Protein AF-A0A820MG42-F1 (afdb_monomer_lite)

pLDDT: mean 81.44, std 21.07, range [36.09, 97.75]

InterPro domains:
  IPR041491 TRPM, SLOG domain [PF18139] (10-68)
  IPR050927 Transient receptor potential cation channel M [PTHR13800] (17-68)

Organism: NCBI:txid433720

Structure (mmCIF, N/CA/C/O backbone):
data_AF-A0A820MG42-F1
#
_entry.id   AF-A0A820MG42-F1
#
loop_
_atom_site.group_PDB
_atom_site.id
_atom_site.type_symbol
_atom_site.label_atom_id
_atom_site.label_alt_id
_atom_site.label_comp_id
_atom_site.label_asym_id
_atom_site.label_entity_id
_atom_site.label_seq_id
_atom_site.pdbx_PDB_ins_code
_atom_site.Cartn_x
_atom_site.Cartn_y
_atom_site.Cartn_z
_atom_site.occupancy
_atom_site.B_iso_or_equiv
_atom_site.auth_seq_id
_atom_site.auth_comp_id
_atom_site.auth_asym_id
_atom_site.auth_atom_id
_atom_site.pdbx_PDB_model_num
ATOM 1 N N . ILE A 1 1 ? -1.050 43.972 -2.495 1.00 36.66 1 ILE A N 1
ATOM 2 C CA . ILE A 1 1 ? -0.689 42.807 -1.653 1.00 36.66 1 ILE A CA 1
ATOM 3 C C . ILE A 1 1 ? -0.745 41.590 -2.565 1.00 36.66 1 ILE A C 1
ATOM 5 O O . ILE A 1 1 ? -1.830 41.160 -2.926 1.00 36.66 1 ILE A O 1
ATOM 9 N N . LEU A 1 2 ? 0.410 41.155 -3.073 1.00 36.19 2 LEU A N 1
ATOM 10 C CA . LEU A 1 2 ? 0.526 39.995 -3.958 1.00 36.19 2 LEU A CA 1
ATOM 11 C C . LEU A 1 2 ? 0.452 38.733 -3.092 1.00 36.19 2 LEU A C 1
ATOM 13 O O . LEU A 1 2 ? 1.365 38.470 -2.316 1.00 36.19 2 LEU A O 1
ATOM 17 N N . SER A 1 3 ? -0.649 37.986 -3.193 1.00 36.09 3 SER A N 1
ATOM 18 C CA . SER A 1 3 ? -0.762 36.651 -2.603 1.00 36.09 3 SER A CA 1
ATOM 19 C C . SER A 1 3 ? -0.004 35.673 -3.497 1.00 36.09 3 SER A C 1
ATOM 21 O O . SER A 1 3 ? -0.539 35.156 -4.475 1.00 36.09 3 SER A O 1
ATOM 23 N N . THR A 1 4 ? 1.280 35.470 -3.217 1.00 46.28 4 THR A N 1
ATOM 24 C CA . THR A 1 4 ? 2.056 34.390 -3.829 1.00 46.28 4 THR A CA 1
ATOM 25 C C . THR A 1 4 ? 1.738 33.100 -3.086 1.00 46.28 4 THR A C 1
ATOM 27 O O . THR A 1 4 ? 2.458 32.700 -2.171 1.00 46.28 4 THR A O 1
ATOM 30 N N . SER A 1 5 ? 0.634 32.451 -3.451 1.00 47.56 5 SER A N 1
ATOM 31 C CA . SER A 1 5 ? 0.454 31.037 -3.130 1.00 47.56 5 SER A CA 1
ATOM 32 C C . SER A 1 5 ? 1.536 30.257 -3.886 1.00 47.56 5 SER A C 1
ATOM 34 O O . SER A 1 5 ? 1.683 30.473 -5.093 1.00 47.56 5 SER A O 1
ATOM 36 N N . PRO A 1 6 ? 2.340 29.408 -3.223 1.00 43.53 6 PRO A N 1
ATOM 37 C CA . PRO A 1 6 ? 3.379 28.659 -3.910 1.00 43.53 6 PRO A CA 1
ATOM 38 C C . PRO A 1 6 ? 2.719 27.779 -4.971 1.00 43.53 6 PRO A C 1
ATOM 40 O O . PRO A 1 6 ? 1.871 26.943 -4.660 1.00 43.53 6 PRO A O 1
ATOM 43 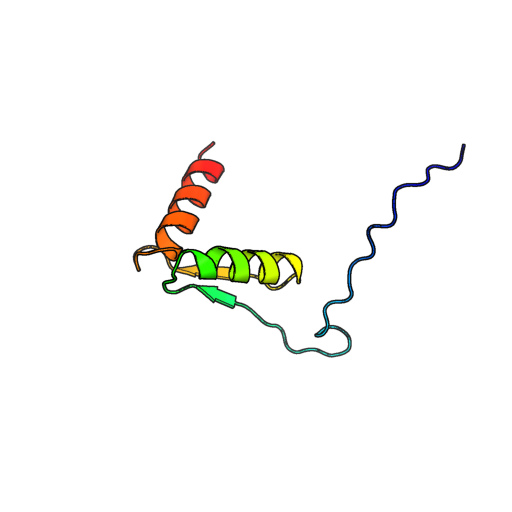N N . LEU A 1 7 ? 3.094 27.998 -6.232 1.00 44.66 7 LEU A N 1
ATOM 44 C CA . LEU A 1 7 ? 2.772 27.105 -7.335 1.00 44.66 7 LEU A CA 1
ATOM 45 C C . LEU A 1 7 ? 3.477 25.778 -7.046 1.00 44.66 7 LEU A C 1
ATOM 47 O O . LEU A 1 7 ? 4.639 25.584 -7.401 1.00 44.66 7 LEU A O 1
ATOM 51 N N . ILE A 1 8 ? 2.785 24.875 -6.352 1.00 48.19 8 ILE A N 1
ATOM 52 C CA . ILE A 1 8 ? 3.125 23.457 -6.351 1.00 48.19 8 ILE A CA 1
ATOM 53 C C . ILE A 1 8 ? 3.016 23.046 -7.815 1.00 48.19 8 ILE A C 1
ATOM 55 O O . ILE A 1 8 ? 1.916 22.915 -8.351 1.00 48.19 8 ILE A O 1
ATOM 59 N N . SER A 1 9 ? 4.166 22.942 -8.482 1.00 43.47 9 SER A N 1
ATOM 60 C CA . SER A 1 9 ? 4.256 22.389 -9.824 1.00 43.47 9 SER A CA 1
ATOM 61 C C . SER A 1 9 ? 3.669 20.987 -9.747 1.00 43.47 9 SER A C 1
ATOM 63 O O . SER A 1 9 ? 4.294 20.079 -9.193 1.00 43.47 9 SER A O 1
ATOM 65 N N . ARG A 1 10 ? 2.427 20.828 -10.223 1.00 48.78 10 ARG A N 1
ATOM 66 C CA . ARG A 1 10 ? 1.860 19.515 -10.509 1.00 48.78 10 ARG A CA 1
ATOM 67 C C . ARG A 1 10 ? 2.802 18.910 -11.531 1.00 48.78 10 ARG A C 1
ATOM 69 O O . ARG A 1 10 ? 2.775 19.296 -12.696 1.00 48.78 10 ARG A O 1
ATOM 76 N N . LYS A 1 11 ? 3.705 18.049 -11.064 1.00 46.56 11 LYS A N 1
ATOM 77 C CA . LYS A 1 11 ? 4.582 17.273 -11.929 1.00 46.56 11 LYS A CA 1
ATOM 78 C C . LYS A 1 11 ? 3.634 16.555 -12.876 1.00 46.56 11 LYS A C 1
ATOM 80 O O . LYS A 1 11 ? 2.830 15.755 -12.404 1.00 46.56 11 LYS A O 1
ATOM 85 N N . SER A 1 12 ? 3.646 16.945 -14.151 1.00 53.25 12 SER A N 1
ATOM 86 C CA . SER A 1 12 ? 2.753 16.360 -15.139 1.00 53.25 12 SER A CA 1
ATOM 87 C C . SER A 1 12 ? 2.897 14.853 -15.029 1.00 53.25 12 SER A C 1
ATOM 89 O O . SER A 1 1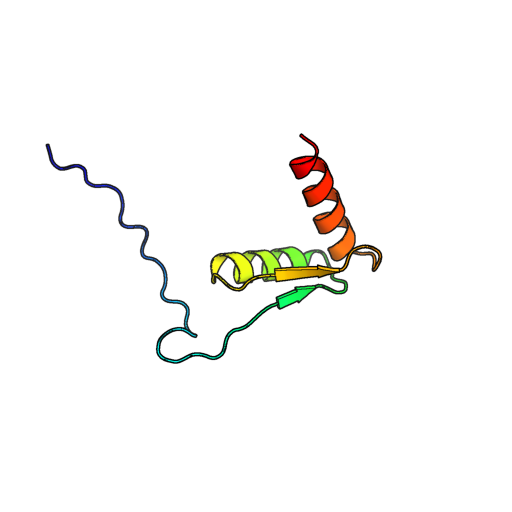2 ? 4.010 14.314 -14.978 1.00 53.25 12 SER A O 1
ATOM 91 N N . ASN A 1 13 ? 1.764 14.183 -14.869 1.00 54.16 13 ASN A N 1
ATOM 92 C CA . ASN A 1 13 ? 1.737 12.743 -14.906 1.00 54.16 13 ASN A CA 1
ATOM 93 C C . ASN A 1 13 ? 2.400 12.340 -16.247 1.00 54.16 13 ASN A C 1
ATOM 95 O O . ASN A 1 13 ? 1.961 12.810 -17.297 1.00 54.16 13 ASN A O 1
ATOM 99 N N . PRO A 1 14 ? 3.469 11.516 -16.261 1.00 53.91 14 PRO A N 1
ATOM 100 C CA . PRO A 1 14 ? 4.138 11.122 -17.508 1.00 53.91 14 PRO A CA 1
ATOM 101 C C . PRO A 1 14 ? 3.214 10.349 -18.464 1.00 53.91 14 PRO A C 1
ATOM 103 O O . PRO A 1 14 ? 3.592 10.062 -19.595 1.00 53.91 14 PRO A O 1
ATOM 106 N N . TRP A 1 15 ? 2.009 10.018 -18.007 1.00 55.19 15 TRP A N 1
ATOM 107 C CA . TRP A 1 15 ? 0.962 9.329 -18.738 1.00 55.19 15 TRP A CA 1
ATOM 108 C C . TRP A 1 15 ? -0.163 10.264 -19.210 1.00 55.19 15 TRP A C 1
ATOM 110 O O . TRP A 1 15 ? -1.146 9.770 -19.743 1.00 55.19 15 TRP A O 1
ATOM 120 N N . SER A 1 16 ? -0.077 11.586 -19.027 1.00 54.56 16 SER A N 1
ATOM 121 C CA . SER A 1 16 ? -1.155 12.517 -19.387 1.00 54.56 16 SER A CA 1
ATOM 122 C C . SER A 1 16 ? -0.742 13.477 -20.500 1.00 54.56 16 SER A C 1
ATOM 124 O O . SER A 1 16 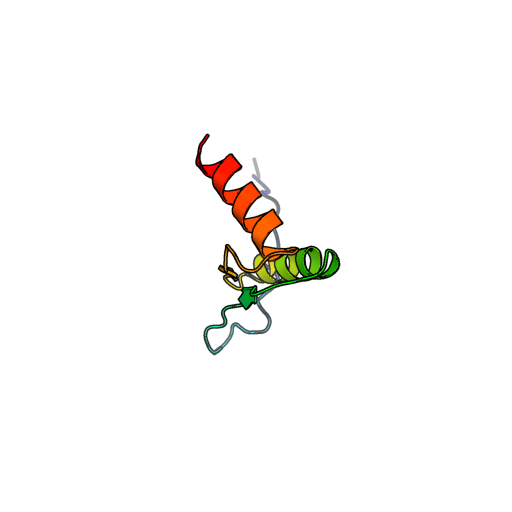? -0.360 14.606 -20.213 1.00 54.56 16 SER A O 1
ATOM 126 N N . GLU A 1 17 ? -0.876 13.019 -21.747 1.00 55.47 17 GLU A N 1
ATOM 127 C CA . GLU A 1 17 ? -1.296 13.883 -22.869 1.00 55.47 17 GLU A CA 1
ATOM 128 C C . GLU A 1 17 ? -2.361 13.202 -23.755 1.00 55.47 17 GLU A C 1
ATOM 130 O O . GLU A 1 17 ? -3.229 13.897 -24.260 1.00 55.47 17 GLU A O 1
ATOM 135 N N . ASP A 1 18 ? -2.401 11.861 -23.825 1.00 58.56 18 ASP A N 1
ATOM 136 C CA . ASP A 1 18 ? -3.489 11.062 -24.443 1.00 58.56 18 ASP A CA 1
ATOM 137 C C . ASP A 1 18 ? -3.501 9.618 -23.867 1.00 58.56 18 ASP A C 1
ATOM 139 O O . ASP A 1 18 ? -3.465 8.606 -24.569 1.00 58.56 18 ASP A O 1
ATOM 143 N N . GLY A 1 19 ? -3.387 9.495 -22.541 1.00 68.31 19 GLY A N 1
ATOM 144 C CA . GLY A 1 19 ? -3.034 8.230 -21.889 1.00 68.31 19 GLY A CA 1
ATOM 145 C C . GLY A 1 19 ? -4.200 7.332 -21.492 1.00 68.31 19 GLY A C 1
ATOM 146 O O . GLY A 1 19 ? -5.273 7.784 -21.096 1.00 68.31 19 GLY A O 1
ATOM 147 N N . PHE A 1 20 ? -3.943 6.023 -21.517 1.00 78.94 20 PHE A N 1
ATOM 148 C CA . PHE A 1 20 ? -4.849 5.012 -20.980 1.00 78.94 20 PHE A CA 1
ATOM 149 C C . PHE A 1 20 ? -5.019 5.171 -19.459 1.00 78.94 20 PHE A C 1
ATOM 151 O O . PHE A 1 20 ? -4.026 5.384 -18.754 1.00 78.94 20 PHE A O 1
ATOM 158 N N . PRO A 1 21 ? -6.244 5.017 -18.919 1.00 83.19 21 PRO A N 1
ATOM 159 C CA . PRO A 1 21 ? -6.454 5.049 -17.480 1.00 83.19 21 PRO A CA 1
ATOM 160 C C . PRO A 1 21 ? -5.712 3.882 -16.825 1.00 83.19 21 PRO A C 1
ATOM 162 O O . PRO A 1 21 ? -5.861 2.726 -17.222 1.00 83.19 21 PRO A O 1
ATOM 165 N N . MET A 1 22 ? -4.919 4.191 -15.803 1.00 85.81 22 MET A N 1
ATOM 166 C CA . MET A 1 22 ? -4.173 3.198 -15.037 1.00 85.81 22 MET A CA 1
ATOM 167 C C . MET A 1 22 ? -4.663 3.135 -13.603 1.00 85.81 22 MET A C 1
ATOM 169 O O . MET A 1 22 ? -4.997 4.149 -12.999 1.00 85.81 22 MET A O 1
ATOM 173 N N . VAL A 1 23 ? -4.644 1.926 -13.052 1.00 93.88 23 VAL A N 1
ATOM 174 C CA . VAL A 1 23 ? -4.957 1.645 -11.653 1.00 93.88 23 VAL A CA 1
ATOM 175 C C . VAL A 1 23 ? -3.909 0.676 -11.122 1.00 93.88 23 VAL A C 1
ATOM 177 O O . VAL A 1 23 ? -3.534 -0.284 -11.795 1.00 93.88 23 VAL A O 1
ATOM 180 N N . CYS A 1 24 ? -3.426 0.918 -9.908 1.00 94.56 24 CYS A N 1
ATOM 181 C CA . CYS A 1 24 ? -2.542 0.003 -9.197 1.00 94.56 24 CYS A CA 1
ATOM 182 C C . CYS A 1 24 ? -3.376 -0.909 -8.292 1.00 94.56 24 CYS A C 1
ATOM 184 O O . CYS A 1 24 ? -4.216 -0.420 -7.548 1.00 94.56 24 CYS A O 1
ATOM 186 N N . THR A 1 25 ? -3.154 -2.224 -8.325 1.00 97.25 25 THR A N 1
ATOM 187 C CA . THR A 1 25 ? -3.800 -3.154 -7.384 1.00 97.25 25 THR A CA 1
ATOM 188 C C . THR A 1 25 ? -2.752 -3.798 -6.489 1.00 97.25 25 THR A C 1
ATOM 190 O O . THR A 1 25 ? -1.830 -4.449 -6.981 1.00 97.25 25 THR A O 1
ATOM 193 N N . LEU A 1 26 ? -2.902 -3.637 -5.175 1.00 97.75 26 LEU A N 1
ATOM 194 C CA . LEU A 1 26 ? -2.073 -4.291 -4.172 1.00 97.75 26 LEU A CA 1
ATOM 195 C C . LEU A 1 26 ? -2.781 -5.546 -3.659 1.00 97.75 26 LEU A C 1
ATOM 197 O O . LEU A 1 26 ? -3.767 -5.455 -2.930 1.00 97.75 26 LEU A O 1
ATOM 201 N N . VAL A 1 27 ? -2.257 -6.716 -4.027 1.00 96.69 27 VAL A N 1
ATOM 202 C CA . VAL A 1 27 ? -2.745 -8.004 -3.516 1.00 96.69 27 VAL A CA 1
ATOM 203 C C . VAL A 1 27 ? -2.026 -8.354 -2.221 1.00 96.69 27 VAL A C 1
ATOM 205 O O . VAL A 1 27 ? -2.660 -8.453 -1.195 1.00 96.69 27 VAL A O 1
ATOM 208 N N . ARG A 1 28 ? -0.700 -8.499 -2.237 1.00 96.00 28 ARG A N 1
ATOM 209 C CA . ARG A 1 28 ? 0.174 -8.650 -1.057 1.00 96.00 28 ARG A CA 1
ATOM 210 C C . ARG A 1 28 ? 1.271 -7.594 -1.135 1.00 96.00 28 ARG A C 1
ATOM 212 O O . ARG A 1 28 ? 1.277 -6.784 -2.051 1.00 96.00 28 ARG A O 1
ATOM 219 N N . GLY A 1 29 ? 2.250 -7.634 -0.240 1.00 95.19 29 GLY A N 1
ATOM 220 C CA . GLY A 1 29 ? 3.454 -6.831 -0.411 1.00 95.19 29 GLY A CA 1
ATOM 221 C C . GLY A 1 29 ? 4.433 -6.989 0.731 1.00 95.19 29 GLY A C 1
ATOM 222 O O . GLY A 1 29 ? 4.104 -7.536 1.782 1.00 95.19 29 GLY A O 1
ATOM 223 N N . THR A 1 30 ? 5.636 -6.482 0.518 1.00 95.75 30 THR A N 1
ATOM 224 C CA . THR A 1 30 ? 6.639 -6.297 1.568 1.00 95.75 30 THR A CA 1
ATOM 225 C C . THR A 1 30 ? 6.596 -4.843 2.050 1.00 95.75 30 THR A C 1
ATOM 227 O O . THR A 1 30 ? 5.920 -4.016 1.432 1.00 95.75 30 THR A O 1
ATOM 230 N N . PRO A 1 31 ? 7.314 -4.476 3.124 1.00 92.62 31 PRO A N 1
ATOM 231 C CA . PRO A 1 31 ? 7.387 -3.080 3.557 1.00 92.62 31 PRO A CA 1
ATOM 232 C C . PRO A 1 31 ? 7.828 -2.109 2.446 1.00 92.62 31 PRO A C 1
ATOM 234 O O . PRO A 1 31 ? 7.262 -1.028 2.328 1.00 92.62 31 PRO A O 1
ATOM 237 N N . GLY A 1 32 ? 8.751 -2.514 1.563 1.00 96.00 32 GLY A N 1
ATOM 238 C CA . GLY A 1 32 ? 9.167 -1.691 0.415 1.00 96.00 32 GLY A CA 1
ATOM 239 C C . GLY A 1 32 ? 8.052 -1.441 -0.611 1.00 96.00 32 GLY A C 1
ATOM 240 O O . GLY A 1 32 ? 8.060 -0.435 -1.314 1.00 96.00 32 GLY A O 1
ATOM 241 N N . THR A 1 33 ? 7.036 -2.310 -0.671 1.00 96.19 33 THR A N 1
ATOM 242 C CA . THR A 1 33 ? 5.859 -2.100 -1.526 1.00 96.19 33 THR A CA 1
ATOM 243 C C . THR A 1 33 ? 5.010 -0.914 -1.057 1.00 96.19 33 THR A C 1
ATOM 245 O O . THR A 1 33 ? 4.352 -0.286 -1.880 1.00 96.19 33 THR A O 1
ATOM 248 N N . ILE A 1 34 ? 5.050 -0.568 0.235 1.00 96.44 34 ILE A N 1
ATOM 249 C CA . ILE A 1 34 ? 4.326 0.589 0.786 1.00 96.44 34 ILE A CA 1
ATOM 250 C C . ILE A 1 34 ? 4.904 1.893 0.224 1.00 96.44 34 ILE A C 1
ATOM 252 O O . ILE A 1 34 ? 4.152 2.776 -0.181 1.00 96.44 34 ILE A O 1
ATOM 256 N N . GLU A 1 35 ? 6.233 1.995 0.134 1.00 95.69 35 GLU A N 1
ATOM 257 C CA . GLU A 1 35 ? 6.899 3.158 -0.462 1.00 95.69 35 GLU A CA 1
ATOM 258 C C . GLU A 1 35 ? 6.554 3.296 -1.950 1.00 95.69 35 GLU A C 1
ATOM 260 O O . GLU A 1 35 ? 6.178 4.377 -2.404 1.00 95.69 35 GLU A O 1
ATOM 265 N N . LEU A 1 36 ? 6.602 2.192 -2.703 1.00 94.81 36 LEU A N 1
ATOM 266 C CA . LEU A 1 36 ? 6.206 2.187 -4.113 1.00 94.81 36 LEU A CA 1
ATOM 267 C C . LEU A 1 36 ? 4.742 2.612 -4.294 1.00 94.81 36 LEU A C 1
ATOM 269 O O . LEU A 1 36 ? 4.435 3.419 -5.171 1.00 94.81 36 LEU A O 1
ATOM 273 N N . LEU A 1 37 ? 3.838 2.086 -3.465 1.00 96.06 37 LEU A N 1
ATOM 274 C CA . LEU A 1 37 ? 2.426 2.454 -3.484 1.00 96.06 37 LEU A CA 1
ATOM 275 C C . LEU A 1 37 ? 2.246 3.954 -3.222 1.00 96.06 37 LEU A C 1
ATOM 277 O O . LEU A 1 37 ? 1.519 4.624 -3.953 1.00 96.06 37 LEU A O 1
ATOM 281 N N . TYR A 1 38 ? 2.951 4.495 -2.227 1.00 95.44 38 TYR A N 1
ATOM 282 C CA . TYR A 1 38 ? 2.931 5.922 -1.923 1.00 95.44 38 TYR A CA 1
ATOM 283 C C . TYR A 1 38 ? 3.401 6.762 -3.116 1.00 95.44 38 TYR A C 1
ATOM 285 O O . TYR A 1 38 ? 2.733 7.722 -3.493 1.00 95.44 38 TYR A O 1
ATOM 293 N N . GLN A 1 39 ? 4.487 6.363 -3.784 1.00 94.88 39 GLN A N 1
ATOM 294 C CA . GLN A 1 39 ? 4.953 7.029 -5.003 1.00 94.88 39 GLN A CA 1
ATOM 295 C C . GLN A 1 39 ? 3.903 7.001 -6.125 1.00 94.88 39 GLN A C 1
ATOM 297 O O . GLN A 1 39 ? 3.766 7.986 -6.848 1.00 94.88 39 GLN A O 1
ATOM 302 N N . LYS A 1 40 ? 3.143 5.907 -6.275 1.00 92.75 40 LYS A N 1
ATOM 303 C CA . LYS A 1 40 ? 2.066 5.808 -7.278 1.00 92.75 40 LYS A CA 1
ATOM 304 C C . LYS A 1 40 ? 0.892 6.728 -6.968 1.00 92.75 40 LYS A C 1
ATOM 30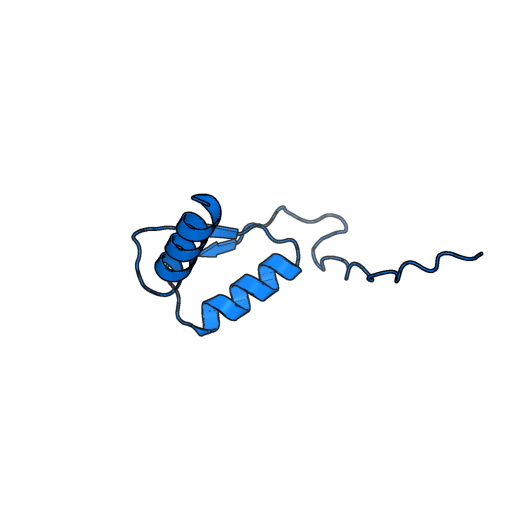6 O O . LYS A 1 40 ? 0.402 7.395 -7.874 1.00 92.75 40 LYS A O 1
ATOM 311 N N . ILE A 1 41 ? 0.515 6.841 -5.698 1.00 92.81 41 ILE A N 1
ATOM 312 C CA . ILE A 1 41 ? -0.517 7.785 -5.254 1.00 92.81 41 ILE A CA 1
ATOM 313 C C . ILE A 1 41 ? -0.077 9.233 -5.527 1.00 92.81 41 ILE A C 1
ATOM 315 O O . ILE A 1 41 ? -0.862 10.024 -6.041 1.00 92.81 41 ILE A O 1
ATOM 319 N N . GLN A 1 42 ? 1.193 9.573 -5.270 1.00 93.25 42 GLN A N 1
ATOM 320 C CA . GLN A 1 42 ? 1.757 10.894 -5.603 1.00 93.25 42 GLN A CA 1
ATOM 321 C C . GLN A 1 42 ? 1.791 11.176 -7.117 1.00 93.25 42 GLN A C 1
ATOM 323 O O . GLN A 1 42 ? 1.849 12.332 -7.525 1.00 93.25 42 GLN A O 1
ATOM 328 N N . GLN A 1 43 ? 1.753 10.134 -7.952 1.00 89.69 43 GLN A N 1
ATOM 329 C CA . GLN A 1 43 ? 1.640 10.222 -9.414 1.00 89.69 43 GLN A CA 1
ATOM 330 C C . GLN A 1 43 ? 0.179 10.271 -9.896 1.00 89.69 43 GLN A C 1
ATOM 332 O O . GLN A 1 43 ? -0.065 10.077 -11.083 1.00 89.69 43 GLN A O 1
ATOM 337 N N . GLU A 1 44 ? -0.784 10.492 -8.994 1.00 88.62 44 GLU A N 1
ATOM 338 C CA . GLU A 1 44 ? -2.226 10.508 -9.283 1.00 88.62 44 GLU A CA 1
ATOM 339 C C . GLU A 1 44 ? -2.756 9.178 -9.857 1.00 88.62 44 GLU A C 1
ATOM 341 O O . GLU A 1 44 ? -3.809 9.143 -10.489 1.00 88.62 44 GLU A O 1
ATOM 346 N N . VAL A 1 45 ? -2.057 8.059 -9.620 1.00 92.44 45 VAL A N 1
ATOM 347 C CA . VAL A 1 45 ? -2.536 6.723 -9.998 1.00 92.44 45 VAL A CA 1
ATOM 348 C C . VAL A 1 45 ? -3.402 6.172 -8.861 1.00 92.44 45 VAL A C 1
ATOM 350 O O . VAL A 1 45 ? -2.878 5.945 -7.765 1.00 92.44 45 VAL A O 1
ATOM 353 N N . PRO A 1 46 ? -4.702 5.908 -9.091 1.00 94.12 46 PRO A N 1
ATOM 354 C CA . PRO A 1 46 ? -5.562 5.294 -8.090 1.00 94.12 46 PRO A CA 1
ATOM 355 C C . PRO A 1 46 ? -5.041 3.919 -7.676 1.00 94.12 46 PRO A C 1
ATOM 357 O O . PRO A 1 46 ? -4.541 3.152 -8.506 1.00 94.12 46 PRO A O 1
ATOM 360 N N . ALA A 1 47 ? -5.200 3.592 -6.396 1.00 95.75 47 ALA A N 1
ATOM 361 C CA . ALA A 1 47 ? -4.798 2.309 -5.847 1.00 95.75 47 ALA A CA 1
ATOM 362 C C . ALA A 1 47 ? -5.983 1.542 -5.254 1.00 95.75 47 ALA A C 1
ATOM 364 O O . ALA A 1 47 ? -6.764 2.086 -4.478 1.00 95.75 47 ALA A O 1
ATOM 365 N N . VAL A 1 48 ? -6.070 0.257 -5.587 1.00 97.62 48 VAL A N 1
ATOM 366 C CA . VAL A 1 48 ? -7.011 -0.710 -5.022 1.00 97.62 48 VAL A CA 1
ATOM 367 C C . VAL A 1 48 ? -6.231 -1.646 -4.111 1.00 97.62 48 VAL A C 1
ATOM 369 O O . VAL A 1 48 ? -5.303 -2.319 -4.556 1.00 97.62 48 VAL A O 1
ATOM 372 N N . ILE A 1 49 ? -6.596 -1.693 -2.834 1.00 97.75 49 ILE A N 1
ATOM 373 C CA . ILE A 1 49 ? -5.956 -2.564 -1.845 1.00 97.75 49 ILE A CA 1
ATOM 374 C C . ILE A 1 49 ? -6.892 -3.731 -1.549 1.00 97.75 49 ILE A C 1
ATOM 376 O O . ILE A 1 49 ? -8.049 -3.520 -1.190 1.00 97.75 49 ILE A O 1
ATOM 380 N N . LEU A 1 50 ? -6.403 -4.961 -1.705 1.00 97.50 50 LEU A N 1
ATOM 381 C CA . LEU A 1 50 ? -7.179 -6.159 -1.397 1.00 97.50 50 LEU A CA 1
ATOM 382 C C . LEU A 1 50 ? -6.928 -6.583 0.049 1.00 97.50 50 LEU A C 1
ATOM 384 O O . LEU A 1 50 ? -5.861 -7.095 0.372 1.00 97.50 50 LEU A O 1
ATOM 388 N N . LYS A 1 51 ? -7.926 -6.376 0.908 1.00 97.19 51 LYS A N 1
ATOM 389 C CA . LYS A 1 51 ? -7.921 -6.825 2.30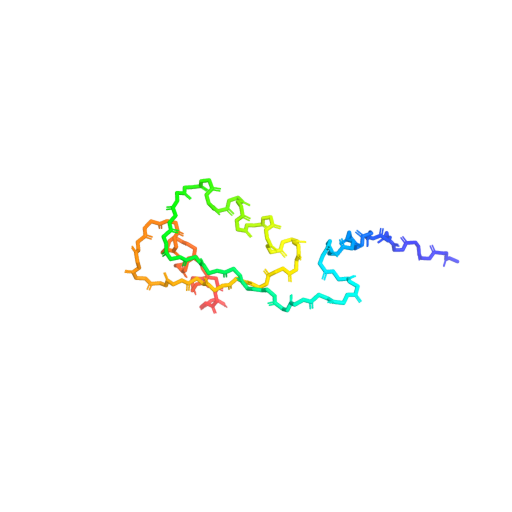5 1.00 97.19 51 LYS A CA 1
ATOM 390 C C . LYS A 1 51 ? -8.119 -8.346 2.412 1.00 97.19 51 LYS A C 1
ATOM 392 O O . LYS A 1 51 ? -8.836 -8.945 1.616 1.00 97.19 51 LYS A O 1
ATOM 397 N N . GLY A 1 52 ? -7.538 -8.954 3.442 1.00 96.62 52 GLY A N 1
ATOM 398 C CA . GLY A 1 52 ? -7.607 -10.377 3.787 1.00 96.62 52 GLY A CA 1
ATOM 399 C C . GLY A 1 52 ? -6.524 -11.232 3.129 1.00 96.62 52 GLY A C 1
ATOM 400 O O . GLY A 1 52 ? -6.504 -12.452 3.283 1.00 96.62 52 GLY A O 1
ATOM 401 N N . THR A 1 53 ? -5.620 -10.617 2.375 1.00 96.62 53 THR A N 1
ATOM 402 C CA . THR A 1 53 ? -4.542 -11.301 1.654 1.00 96.62 53 THR A CA 1
ATOM 403 C C . THR A 1 53 ? -3.267 -11.424 2.492 1.00 96.62 53 THR A C 1
ATOM 405 O O . THR A 1 53 ? -2.407 -12.256 2.173 1.00 96.62 53 THR A O 1
ATOM 408 N N . GLY A 1 54 ? -3.140 -10.645 3.570 1.00 93.81 54 GLY A N 1
ATOM 409 C CA . GLY A 1 54 ? -1.984 -10.586 4.459 1.00 93.81 54 GLY A CA 1
ATOM 410 C C . GLY A 1 54 ? -0.876 -9.617 4.025 1.00 93.81 54 GLY A C 1
ATOM 411 O O . GLY A 1 54 ? -0.923 -8.951 2.988 1.00 93.81 54 GLY A O 1
ATOM 412 N N . SER A 1 55 ? 0.189 -9.580 4.829 1.00 96.50 55 SER A N 1
ATOM 413 C CA . SER A 1 55 ? 1.388 -8.757 4.594 1.00 96.50 55 SER A CA 1
ATOM 414 C C . SER A 1 55 ? 1.075 -7.247 4.515 1.00 96.50 55 SER A C 1
ATOM 416 O O . SER A 1 55 ? 0.237 -6.761 5.269 1.00 96.50 55 SER A O 1
ATOM 418 N N . ALA A 1 56 ? 1.757 -6.477 3.654 1.00 97.06 56 ALA A N 1
ATOM 419 C CA . ALA A 1 56 ? 1.579 -5.021 3.581 1.00 97.06 56 ALA A CA 1
ATOM 420 C C . ALA A 1 56 ? 0.147 -4.573 3.225 1.00 97.06 56 ALA A C 1
ATOM 422 O O . ALA A 1 56 ? -0.276 -3.507 3.666 1.00 97.06 56 ALA A O 1
ATOM 423 N N . ALA A 1 57 ? -0.598 -5.378 2.460 1.00 97.44 57 ALA A N 1
ATOM 424 C CA . ALA A 1 57 ? -1.961 -5.046 2.053 1.00 97.44 57 ALA A CA 1
ATOM 425 C C . ALA A 1 57 ? -2.905 -4.931 3.259 1.00 97.44 57 ALA A C 1
ATOM 427 O O . ALA A 1 57 ? -3.608 -3.932 3.387 1.00 97.44 57 ALA A O 1
ATOM 428 N N . ASP A 1 58 ? -2.841 -5.884 4.193 1.00 97.38 58 ASP A N 1
ATOM 429 C CA . ASP A 1 58 ? -3.683 -5.859 5.395 1.00 97.38 58 ASP A CA 1
ATOM 430 C C . ASP A 1 58 ? -3.265 -4.786 6.392 1.00 97.38 58 ASP A C 1
ATOM 432 O O . ASP A 1 58 ? -4.126 -4.208 7.045 1.00 97.38 58 ASP A O 1
ATOM 436 N N . ILE A 1 59 ? -1.969 -4.467 6.480 1.00 96.56 59 ILE A N 1
ATOM 437 C CA . ILE A 1 59 ? -1.494 -3.356 7.316 1.00 96.56 59 ILE A CA 1
ATOM 438 C C . ILE A 1 59 ? -2.117 -2.038 6.836 1.00 96.56 59 ILE A C 1
ATOM 440 O O . ILE A 1 59 ? -2.641 -1.272 7.643 1.00 96.56 59 ILE A O 1
ATOM 444 N N . ILE A 1 60 ? -2.087 -1.785 5.523 1.00 96.81 60 ILE A N 1
ATOM 445 C CA . ILE A 1 60 ? -2.664 -0.574 4.927 1.00 96.81 60 ILE A CA 1
ATOM 446 C C . ILE A 1 60 ? -4.190 -0.575 5.058 1.00 96.81 60 ILE A C 1
ATOM 448 O O . ILE A 1 60 ? -4.763 0.441 5.443 1.00 96.81 60 ILE A O 1
ATOM 452 N N . ALA A 1 61 ? -4.845 -1.700 4.760 1.00 96.69 61 ALA A N 1
ATOM 453 C CA . ALA A 1 61 ? -6.297 -1.815 4.855 1.00 96.69 61 ALA A CA 1
ATOM 454 C C . ALA A 1 61 ? -6.791 -1.587 6.291 1.00 96.69 61 ALA A C 1
ATOM 456 O O . ALA A 1 61 ? -7.717 -0.808 6.500 1.00 96.69 61 ALA A O 1
ATOM 457 N N . PHE A 1 62 ? -6.129 -2.196 7.278 1.00 96.69 62 PHE A N 1
ATOM 458 C CA . PHE A 1 62 ? -6.423 -1.981 8.693 1.00 96.69 62 PHE A CA 1
ATOM 459 C C . PHE A 1 62 ? -6.246 -0.512 9.089 1.00 96.69 62 PHE A C 1
ATOM 461 O O . PHE A 1 62 ? -7.146 0.080 9.676 1.00 96.69 62 PHE A O 1
ATOM 468 N N . ALA A 1 63 ? -5.116 0.105 8.723 1.00 96.31 63 ALA A N 1
ATOM 469 C CA . ALA A 1 63 ? -4.868 1.512 9.030 1.00 96.31 63 ALA A CA 1
ATOM 470 C C . ALA A 1 63 ? -5.933 2.435 8.417 1.00 96.31 63 ALA A C 1
ATOM 472 O O . ALA A 1 63 ? -6.384 3.373 9.070 1.00 96.31 63 ALA A O 1
ATOM 473 N N . TYR A 1 64 ? -6.356 2.165 7.180 1.00 95.69 64 TYR A N 1
ATOM 474 C CA . TYR A 1 64 ? -7.399 2.941 6.515 1.00 95.69 64 TYR A CA 1
ATOM 475 C C . TYR A 1 64 ? -8.748 2.838 7.236 1.00 95.69 64 TYR A C 1
ATOM 477 O O . TYR A 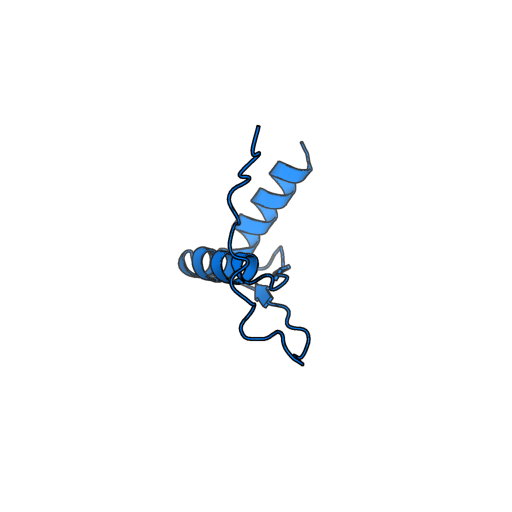1 64 ? -9.412 3.856 7.431 1.00 95.69 64 TYR A O 1
ATOM 485 N N . GLU A 1 65 ? -9.142 1.638 7.661 1.00 96.12 65 GLU A N 1
ATOM 486 C CA . GLU A 1 65 ? -10.386 1.421 8.407 1.00 96.12 65 GLU A CA 1
ATOM 487 C C . GLU A 1 65 ? -10.359 2.111 9.774 1.00 96.12 65 GLU A C 1
ATOM 489 O O . GLU A 1 65 ? -11.313 2.800 10.120 1.00 96.12 65 GLU A O 1
ATOM 494 N N . GLU A 1 66 ? -9.250 2.012 10.511 1.00 96.50 66 GLU A N 1
ATOM 495 C CA . GLU A 1 66 ? -9.080 2.670 11.814 1.00 96.50 66 GLU A CA 1
ATOM 496 C C . GLU A 1 66 ? -9.119 4.201 11.725 1.00 96.50 66 GLU A C 1
ATOM 498 O O . GLU A 1 66 ? -9.610 4.871 12.634 1.00 96.50 66 GLU A O 1
ATOM 503 N N . ILE A 1 67 ? -8.586 4.770 10.640 1.00 95.75 67 ILE A N 1
ATOM 504 C CA . ILE A 1 67 ? -8.649 6.214 10.386 1.00 95.75 67 ILE A CA 1
ATOM 505 C C . ILE A 1 67 ? -10.064 6.621 9.966 1.00 95.75 67 ILE A C 1
ATOM 507 O O . ILE A 1 67 ? -10.535 7.663 10.400 1.00 95.75 67 ILE A O 1
ATOM 511 N N . SER A 1 68 ? -10.734 5.811 9.143 1.00 89.94 68 SER A N 1
ATOM 512 C CA . SER A 1 68 ? -12.067 6.120 8.601 1.00 89.94 68 SER A CA 1
ATOM 513 C C . SER A 1 68 ? -13.203 5.900 9.604 1.00 89.94 68 SER A C 1
ATOM 515 O O . SER A 1 68 ? -14.288 6.445 9.427 1.00 89.94 68 SER A O 1
ATOM 517 N N . ALA A 1 69 ? -12.982 5.076 10.631 1.00 79.44 69 ALA A N 1
ATOM 518 C CA . ALA A 1 69 ? -13.938 4.829 11.710 1.00 79.44 69 ALA A CA 1
ATOM 519 C C . ALA A 1 69 ? -13.957 5.941 12.779 1.00 79.44 69 ALA A C 1
ATOM 521 O O . ALA A 1 69 ? -14.792 5.894 13.685 1.00 79.44 69 ALA A O 1
ATOM 522 N N . LYS A 1 70 ? -13.040 6.911 12.690 1.00 55.00 70 LYS A N 1
ATOM 523 C CA . LYS A 1 70 ? -12.989 8.114 13.530 1.00 55.00 70 LYS A CA 1
ATOM 524 C C . LYS A 1 70 ? -13.554 9.314 12.784 1.00 55.00 70 LYS A C 1
ATOM 526 O O . LYS A 1 70 ? -14.216 10.127 13.463 1.00 55.00 70 LYS A O 1
#

Secondary structure (DSSP, 8-state):
-------------TT-SSPPP--EEESS--HHHHHHHHHHHHTT--EEE-TTS-THHHHHHHHHHHHHT-

Radius of gyration: 16.06 Å; chains: 1; bounding box: 23×54×38 Å

Foldseek 3Di:
DDPCPDPPPLPQLPQPDDHDQAAAEPQADEPVVVVVVVVCVSSVHHYHQDDPNDHPSPVVVVVVCVVVVD

Sequence (70 aa):
ILSTSPLISRKSNPWSEDGFPMVCTLVRGTPGTIELLYQKIQQEVPAVILKGTGSAADIIAFAYEEISAK